Protein AF-A0A523J2K7-F1 (afdb_monomer_lite)

Sequence (59 aa):
MAKEKFKRTKPHVNVGTIGHVDHGKTTLTAAITQRQSQLGLAEFTPFDAIDKAPEERER

Secondary structure (DSSP, 8-state):
-PPPPP---S---------STTSSHHHHHHHHHHHHHHTTSS----HHHH---HHHH--

pLDDT: mean 89.37, std 11.48, range [56.91, 98.31]

Radius of gyration: 14.55 Å; chains: 1; bounding box: 42×23×36 Å

Structure (mmCIF, N/CA/C/O backbone):
data_AF-A0A523J2K7-F1
#
_entry.id   AF-A0A523J2K7-F1
#
loop_
_atom_site.group_PDB
_atom_site.id
_atom_site.type_symbol
_atom_site.label_atom_id
_atom_site.label_alt_id
_atom_site.label_comp_id
_atom_site.label_asym_id
_atom_site.label_entity_id
_atom_site.label_seq_id
_atom_site.pdbx_PDB_ins_code
_atom_site.Cartn_x
_atom_site.Cartn_y
_atom_site.Cartn_z
_atom_site.occupancy
_atom_site.B_iso_or_equiv
_atom_site.auth_seq_id
_atom_site.auth_comp_id
_atom_site.auth_asym_id
_atom_site.auth_atom_id
_atom_site.pdbx_PDB_model_num
ATOM 1 N N . MET A 1 1 ? -25.288 14.301 -5.314 1.00 56.91 1 MET A N 1
ATOM 2 C CA . MET A 1 1 ? -25.311 13.861 -3.901 1.00 56.91 1 MET A CA 1
ATOM 3 C C . MET A 1 1 ? -24.042 14.375 -3.243 1.00 56.91 1 MET A C 1
ATOM 5 O O . MET A 1 1 ? -22.975 14.168 -3.809 1.00 56.91 1 MET A O 1
ATOM 9 N N . ALA A 1 2 ? -24.138 15.135 -2.152 1.00 71.00 2 ALA A N 1
ATOM 10 C CA . ALA A 1 2 ? -22.948 15.666 -1.488 1.00 71.00 2 ALA A CA 1
ATOM 11 C C . ALA A 1 2 ? -22.117 14.497 -0.931 1.00 71.00 2 ALA A C 1
ATOM 13 O O . ALA A 1 2 ? -22.665 13.654 -0.224 1.00 71.00 2 ALA A O 1
ATOM 14 N N . LYS A 1 3 ? -20.824 14.423 -1.280 1.00 78.06 3 LYS A N 1
ATOM 15 C CA . LYS A 1 3 ? -19.895 13.455 -0.675 1.00 78.06 3 LYS A CA 1
ATOM 16 C C . LYS A 1 3 ? -19.943 13.622 0.842 1.00 78.06 3 LYS A C 1
ATOM 18 O O . LYS A 1 3 ? -19.869 14.747 1.338 1.00 78.06 3 LYS A O 1
ATOM 23 N N . GLU A 1 4 ? -20.069 12.513 1.561 1.00 84.19 4 GLU A N 1
ATOM 24 C CA . GLU A 1 4 ? -20.035 12.528 3.018 1.00 84.19 4 GLU A CA 1
ATOM 25 C C . GLU A 1 4 ? -18.724 13.171 3.501 1.00 84.19 4 GLU A C 1
ATOM 27 O O . GLU A 1 4 ? -17.644 12.935 2.950 1.00 84.19 4 GLU A O 1
ATOM 32 N N . LYS A 1 5 ? -18.810 14.038 4.514 1.00 87.06 5 LYS A N 1
ATOM 33 C CA . LYS A 1 5 ? -17.638 14.726 5.056 1.00 87.06 5 LYS A CA 1
ATOM 34 C C . LYS A 1 5 ? -16.789 13.726 5.841 1.00 87.06 5 LYS A C 1
ATOM 36 O O . LYS A 1 5 ? -17.224 13.228 6.877 1.00 87.06 5 LYS A O 1
ATOM 41 N N . PHE A 1 6 ? -15.561 13.483 5.386 1.00 88.62 6 PHE A N 1
ATOM 42 C CA . PHE A 1 6 ? -14.623 12.596 6.075 1.00 88.62 6 PHE A CA 1
ATOM 43 C C . PHE A 1 6 ? -14.370 13.060 7.521 1.00 88.62 6 PHE A C 1
ATOM 45 O O . PHE A 1 6 ? -13.943 14.195 7.760 1.00 88.62 6 PHE A O 1
ATOM 52 N N . LYS A 1 7 ? -14.616 12.175 8.492 1.00 90.56 7 LYS A N 1
ATOM 53 C CA . LYS A 1 7 ? -14.386 12.435 9.920 1.00 90.56 7 LYS A CA 1
ATOM 54 C C . LYS A 1 7 ? -12.964 12.019 10.306 1.00 90.56 7 LYS A C 1
ATOM 56 O O . LYS A 1 7 ? -12.643 10.836 10.346 1.00 90.56 7 LYS A O 1
ATOM 61 N N . ARG A 1 8 ? -12.111 12.995 10.631 1.00 90.94 8 ARG A N 1
ATOM 62 C CA . ARG A 1 8 ? -10.728 12.769 11.086 1.00 90.94 8 ARG A CA 1
ATOM 63 C C . ARG A 1 8 ? -10.698 12.429 12.579 1.00 90.94 8 ARG A C 1
ATOM 65 O O . ARG A 1 8 ? -10.531 13.315 13.407 1.00 90.94 8 ARG A O 1
ATOM 72 N N . THR A 1 9 ? -10.881 11.158 12.922 1.00 94.12 9 THR A N 1
ATOM 73 C CA . THR A 1 9 ? -10.841 10.676 14.319 1.00 94.12 9 THR A CA 1
ATOM 74 C C . THR A 1 9 ? -9.462 10.178 14.759 1.00 94.12 9 THR A C 1
ATOM 76 O O . THR A 1 9 ? -9.266 9.868 15.930 1.00 94.12 9 THR A O 1
ATOM 79 N N . LYS A 1 10 ? -8.503 10.094 13.830 1.00 93.00 10 LYS A N 1
ATOM 80 C CA . LYS A 1 10 ? -7.140 9.598 14.052 1.00 93.00 10 LYS A CA 1
ATOM 81 C C . LYS A 1 10 ? -6.108 10.590 13.497 1.00 93.00 10 LYS A C 1
ATOM 83 O O . LYS A 1 10 ? -6.445 11.334 12.569 1.00 93.00 10 LYS A O 1
ATOM 88 N N . PRO A 1 11 ? -4.862 10.589 14.008 1.00 96.50 11 PRO A N 1
ATOM 89 C CA . PRO A 1 11 ? -3.758 11.309 13.380 1.00 96.50 11 PRO A CA 1
ATOM 90 C C . PRO A 1 11 ? -3.579 10.871 11.923 1.00 96.50 11 PRO A C 1
ATOM 92 O O . PRO A 1 11 ? -3.616 9.680 11.616 1.00 96.50 11 PRO A O 1
ATOM 95 N N . HIS A 1 12 ? -3.394 11.837 11.028 1.00 95.38 12 HIS A N 1
ATOM 96 C CA . HIS A 1 12 ? -3.139 11.589 9.612 1.00 95.38 12 HIS A CA 1
ATOM 97 C C . HIS A 1 12 ? -1.647 11.752 9.325 1.00 95.38 12 HIS A C 1
ATOM 99 O O . HIS A 1 12 ? -1.054 12.748 9.736 1.00 95.38 12 HIS A O 1
ATOM 105 N N . VAL A 1 13 ? -1.059 10.808 8.591 1.00 97.19 13 VAL A N 1
ATOM 106 C CA . VAL A 1 13 ? 0.372 10.801 8.264 1.00 97.19 13 VAL A CA 1
ATOM 107 C C . VAL A 1 13 ? 0.551 10.530 6.773 1.00 97.19 13 VAL A C 1
ATOM 109 O O . VAL A 1 13 ? -0.128 9.671 6.217 1.00 97.19 13 VAL A O 1
ATOM 112 N N . ASN A 1 14 ? 1.474 11.257 6.141 1.00 97.06 14 ASN A N 1
ATOM 113 C CA . ASN A 1 14 ? 1.899 11.005 4.765 1.00 97.06 14 ASN A CA 1
ATOM 114 C C . ASN A 1 14 ? 3.122 10.081 4.778 1.00 97.06 14 ASN A C 1
ATOM 116 O O . ASN A 1 14 ? 4.088 10.361 5.486 1.00 97.06 14 ASN A O 1
ATOM 120 N N . VAL A 1 15 ? 3.088 9.007 3.992 1.00 97.25 15 VAL A N 1
ATOM 121 C CA . VAL A 1 15 ? 4.173 8.020 3.872 1.00 97.25 15 VAL A CA 1
ATOM 122 C C . VAL A 1 15 ? 4.376 7.627 2.408 1.00 97.25 15 VAL A C 1
ATOM 124 O O . VAL A 1 15 ? 3.482 7.827 1.588 1.00 97.25 15 VAL A O 1
ATOM 127 N N . GLY A 1 16 ? 5.536 7.051 2.082 1.00 96.31 16 GLY A N 1
ATOM 128 C CA . GLY A 1 16 ? 5.845 6.542 0.744 1.00 96.31 16 GLY A CA 1
ATOM 129 C C . GLY A 1 16 ? 6.926 5.460 0.768 1.00 96.31 16 GL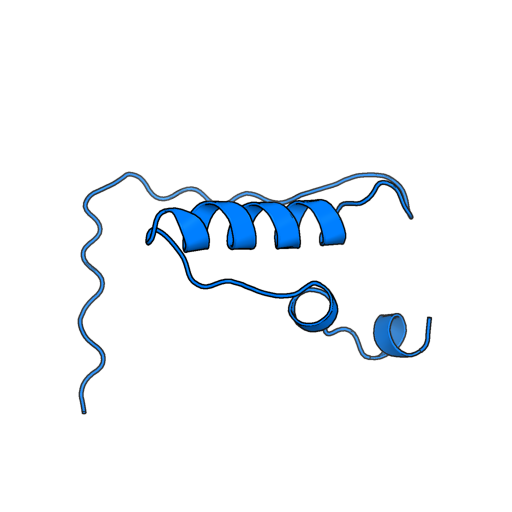Y A C 1
ATOM 130 O O . GLY A 1 16 ? 7.766 5.430 1.666 1.00 96.31 16 GLY A O 1
ATOM 131 N N . THR A 1 17 ? 6.893 4.557 -0.213 1.00 96.38 17 THR A N 1
ATOM 132 C CA . THR A 1 17 ? 7.886 3.486 -0.386 1.00 96.38 17 THR A CA 1
ATOM 133 C C . THR A 1 17 ? 9.024 3.947 -1.299 1.00 96.38 17 THR A C 1
ATOM 135 O O . THR A 1 17 ? 8.770 4.343 -2.435 1.00 96.38 17 THR A O 1
ATOM 138 N N . ILE A 1 18 ? 10.274 3.845 -0.844 1.00 96.19 18 ILE A N 1
ATOM 139 C CA . ILE A 1 18 ? 11.487 4.188 -1.611 1.00 96.19 18 ILE A CA 1
ATOM 140 C C . ILE A 1 18 ? 12.428 2.978 -1.709 1.00 96.19 18 ILE A C 1
ATOM 142 O O . ILE A 1 18 ? 12.336 2.061 -0.897 1.00 96.19 18 ILE A O 1
ATOM 146 N N . GLY A 1 19 ? 13.326 2.956 -2.700 1.00 95.81 19 GLY A N 1
ATOM 147 C CA . GLY A 1 19 ? 14.272 1.850 -2.910 1.00 95.81 19 GLY A CA 1
ATOM 148 C C . GLY A 1 19 ? 14.650 1.613 -4.377 1.00 95.81 19 GLY A C 1
ATOM 149 O O . GLY A 1 19 ? 14.046 2.190 -5.283 1.00 95.81 19 GLY A O 1
ATOM 150 N N . HIS A 1 20 ? 15.635 0.738 -4.605 1.00 96.75 20 HIS A N 1
ATOM 151 C CA . HIS A 1 20 ? 16.163 0.401 -5.937 1.00 96.75 20 HIS A CA 1
ATOM 152 C C . HIS A 1 20 ? 15.093 -0.193 -6.870 1.00 96.75 20 HIS A C 1
ATOM 154 O O . HIS A 1 20 ? 14.043 -0.651 -6.402 1.00 96.75 20 HIS A O 1
ATOM 160 N N . VAL A 1 21 ? 15.327 -0.145 -8.187 1.00 91.88 21 VAL A N 1
ATOM 161 C CA . VAL A 1 21 ? 14.437 -0.754 -9.192 1.00 91.88 21 VAL A CA 1
ATOM 162 C C . VAL A 1 21 ? 14.211 -2.238 -8.868 1.00 91.88 21 VAL A C 1
ATOM 164 O O . VAL A 1 21 ? 15.070 -2.880 -8.274 1.00 91.88 21 VAL A O 1
ATOM 167 N N . ASP A 1 22 ? 13.000 -2.731 -9.121 1.00 90.50 22 ASP A N 1
ATOM 168 C CA . ASP A 1 22 ? 12.567 -4.118 -8.871 1.00 90.50 22 ASP A CA 1
ATOM 169 C C . ASP A 1 22 ? 12.585 -4.621 -7.417 1.00 90.50 22 ASP A C 1
ATOM 171 O O . ASP A 1 22 ? 12.207 -5.754 -7.140 1.00 90.50 22 ASP A O 1
ATOM 175 N N . HIS A 1 23 ? 12.862 -3.760 -6.433 1.00 96.81 23 HIS A N 1
ATOM 176 C CA . HIS A 1 23 ? 12.749 -4.115 -5.008 1.00 96.81 23 HIS A CA 1
ATOM 177 C C . HIS A 1 23 ? 11.298 -4.083 -4.470 1.00 96.81 23 HIS A C 1
ATOM 179 O O . HIS A 1 23 ? 11.074 -3.953 -3.268 1.00 96.81 23 HIS A O 1
ATOM 185 N N . GLY A 1 24 ? 10.288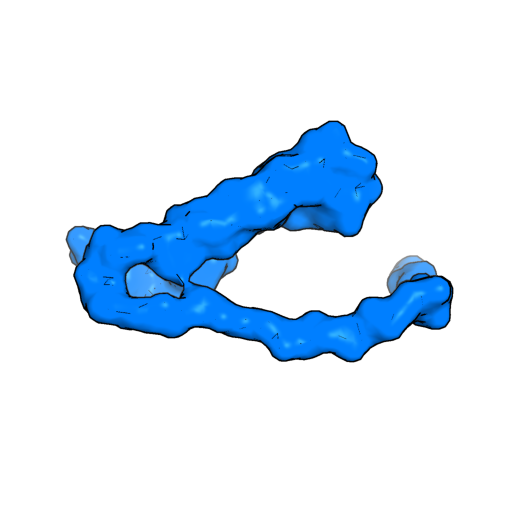 -4.150 -5.344 1.00 95.44 24 GLY A N 1
ATOM 186 C CA . GLY A 1 24 ? 8.899 -4.408 -4.936 1.00 95.44 24 GLY A CA 1
ATOM 187 C C . GLY A 1 24 ? 8.127 -3.249 -4.289 1.00 95.44 24 GLY A C 1
ATOM 188 O O . GLY A 1 24 ? 7.143 -3.494 -3.600 1.00 95.44 24 GLY A O 1
ATOM 189 N N . LYS A 1 25 ? 8.518 -1.987 -4.507 1.00 95.56 25 LYS A N 1
ATOM 190 C CA . LYS A 1 25 ? 7.838 -0.791 -3.949 1.00 95.56 25 LYS A CA 1
ATOM 191 C C . LYS A 1 25 ? 6.338 -0.734 -4.292 1.00 95.56 25 LYS A C 1
ATOM 193 O O . LYS A 1 25 ? 5.493 -0.607 -3.404 1.00 95.56 25 LYS A O 1
ATOM 198 N N . THR A 1 26 ? 6.008 -0.880 -5.575 1.00 94.56 26 THR A N 1
ATOM 199 C CA . THR A 1 26 ? 4.626 -0.862 -6.083 1.00 94.56 26 THR A CA 1
ATOM 200 C C . THR A 1 26 ? 3.842 -2.079 -5.582 1.00 94.56 26 THR A C 1
ATOM 202 O O . THR A 1 26 ? 2.725 -1.935 -5.085 1.00 94.56 26 THR A O 1
ATOM 205 N N . THR A 1 27 ? 4.462 -3.265 -5.586 1.00 95.81 27 THR A N 1
ATOM 206 C CA . THR A 1 27 ? 3.877 -4.505 -5.044 1.00 95.81 27 THR A CA 1
ATOM 207 C C . THR A 1 27 ? 3.546 -4.382 -3.560 1.00 95.81 27 THR A C 1
ATOM 209 O O . THR A 1 27 ? 2.450 -4.752 -3.140 1.00 95.81 27 THR A O 1
ATOM 212 N N . LEU A 1 28 ? 4.457 -3.818 -2.763 1.00 97.75 28 LEU A N 1
ATOM 213 C CA . LEU A 1 28 ? 4.240 -3.586 -1.337 1.00 97.75 28 LEU A CA 1
ATOM 214 C C . LEU A 1 28 ? 3.074 -2.618 -1.107 1.00 97.75 28 LEU A C 1
ATOM 216 O O . LEU A 1 28 ? 2.233 -2.861 -0.244 1.00 97.75 28 LEU A O 1
ATOM 220 N N . THR A 1 29 ? 2.985 -1.557 -1.909 1.00 96.94 29 THR A N 1
ATOM 221 C CA . THR A 1 29 ? 1.878 -0.594 -1.834 1.00 96.94 29 THR A CA 1
ATOM 222 C C . THR A 1 29 ? 0.532 -1.268 -2.132 1.00 96.94 29 THR A C 1
ATOM 224 O O . THR A 1 29 ? -0.415 -1.105 -1.360 1.00 96.94 29 THR A O 1
ATOM 227 N N . ALA A 1 30 ? 0.454 -2.103 -3.175 1.00 97.19 30 ALA A N 1
ATOM 228 C CA . ALA A 1 30 ? -0.748 -2.880 -3.490 1.00 97.19 30 ALA A CA 1
ATOM 229 C C . ALA A 1 30 ? -1.139 -3.817 -2.334 1.00 97.19 30 ALA A C 1
ATOM 231 O O . ALA A 1 30 ? -2.293 -3.827 -1.901 1.00 97.19 30 ALA A O 1
ATOM 232 N N . ALA A 1 31 ? -0.169 -4.548 -1.775 1.00 98.00 31 ALA A N 1
ATOM 233 C CA . ALA A 1 31 ? -0.389 -5.477 -0.668 1.00 98.00 31 ALA A CA 1
ATOM 234 C C . ALA A 1 31 ? -0.903 -4.780 0.605 1.00 98.00 31 ALA A C 1
ATOM 236 O O . ALA A 1 31 ? -1.796 -5.305 1.273 1.00 98.00 31 ALA A O 1
ATOM 237 N N . ILE A 1 32 ? -0.398 -3.580 0.922 1.00 98.12 32 ILE A N 1
ATOM 238 C CA . ILE A 1 32 ? -0.893 -2.776 2.051 1.00 98.12 32 ILE A CA 1
ATOM 239 C C . ILE A 1 32 ? -2.382 -2.459 1.863 1.00 98.12 32 ILE A C 1
ATOM 241 O O . ILE A 1 32 ? -3.174 -2.695 2.777 1.00 98.12 32 ILE A O 1
ATOM 245 N N . THR A 1 33 ? -2.790 -1.977 0.683 1.00 97.75 33 THR A N 1
ATOM 246 C CA . THR A 1 33 ? -4.209 -1.661 0.429 1.00 97.75 33 THR A CA 1
ATOM 247 C C . THR A 1 33 ? -5.092 -2.912 0.458 1.00 97.75 33 THR A C 1
ATOM 249 O O . THR A 1 33 ? -6.179 -2.873 1.031 1.00 97.75 33 THR A O 1
ATOM 252 N N . GLN A 1 34 ? -4.607 -4.046 -0.065 1.00 98.19 34 GLN A N 1
ATOM 253 C CA . GLN A 1 34 ? -5.327 -5.323 -0.041 1.00 98.19 34 GLN A CA 1
ATOM 254 C C . GLN A 1 34 ? -5.540 -5.823 1.388 1.00 98.19 34 GLN A C 1
ATOM 256 O O . GLN A 1 34 ? -6.636 -6.250 1.750 1.00 98.19 34 GLN A O 1
ATOM 261 N N . ARG A 1 35 ? -4.506 -5.764 2.234 1.00 98.31 35 ARG A N 1
ATOM 262 C CA . ARG A 1 35 ? -4.632 -6.217 3.619 1.00 98.31 35 ARG A CA 1
ATOM 263 C C . ARG A 1 35 ? -5.599 -5.338 4.408 1.00 98.31 35 ARG A C 1
ATOM 265 O O . ARG A 1 35 ? -6.402 -5.854 5.180 1.00 98.31 35 ARG A O 1
ATOM 272 N N . GLN A 1 36 ? -5.543 -4.025 4.204 1.00 98.06 36 GLN A N 1
ATOM 273 C CA . GLN A 1 36 ? -6.425 -3.084 4.890 1.00 98.06 36 GLN A CA 1
ATOM 274 C C . GLN A 1 36 ? -7.877 -3.191 4.408 1.00 98.06 36 GLN A C 1
ATOM 276 O O . GLN A 1 36 ? -8.790 -3.033 5.220 1.00 98.06 36 GLN A O 1
ATOM 281 N N . SER A 1 37 ? -8.115 -3.518 3.134 1.00 97.88 37 SER A N 1
ATOM 282 C CA . SER A 1 37 ? -9.470 -3.739 2.619 1.00 97.88 37 SER A CA 1
ATOM 283 C C . SER A 1 37 ? -10.116 -5.007 3.173 1.00 97.88 37 SER A C 1
ATOM 285 O O . SER A 1 37 ? -11.291 -4.978 3.530 1.00 97.88 37 SER A O 1
ATOM 287 N N . GLN A 1 38 ? -9.344 -6.081 3.377 1.00 97.94 38 GLN A N 1
ATOM 288 C CA . GLN A 1 38 ? -9.814 -7.289 4.073 1.00 97.94 38 GLN A CA 1
ATOM 289 C C . GLN A 1 38 ? -10.269 -7.010 5.514 1.00 97.94 38 GLN A C 1
ATOM 291 O O . GLN A 1 38 ? -11.085 -7.749 6.057 1.00 97.94 38 GLN A O 1
ATOM 296 N N . LEU A 1 39 ? -9.742 -5.952 6.137 1.00 97.56 39 LEU A N 1
ATOM 297 C CA . LEU A 1 39 ? -10.147 -5.490 7.467 1.00 97.56 39 LEU A CA 1
ATOM 298 C C . LEU A 1 39 ? -11.283 -4.450 7.421 1.00 97.56 39 LEU A C 1
ATOM 300 O O . LEU A 1 39 ? -11.689 -3.955 8.469 1.00 97.56 39 LEU A O 1
ATOM 304 N N . GLY A 1 40 ? -11.772 -4.080 6.232 1.00 96.06 40 GLY A N 1
ATOM 305 C CA . GLY A 1 40 ? -12.773 -3.026 6.047 1.00 96.06 40 GLY A CA 1
ATOM 306 C C . GLY A 1 40 ? -12.256 -1.614 6.348 1.00 96.06 40 GLY A C 1
ATOM 307 O O . GLY A 1 40 ? -13.046 -0.718 6.633 1.00 96.06 40 GLY A O 1
ATOM 308 N N . LEU A 1 41 ? -10.933 -1.408 6.332 1.00 94.00 41 LEU A N 1
ATOM 309 C CA . LEU A 1 41 ? -10.290 -0.144 6.713 1.00 94.00 41 LEU A CA 1
ATOM 310 C C . LEU A 1 41 ? -9.864 0.721 5.519 1.00 94.00 41 LEU A C 1
ATOM 312 O O . LEU A 1 41 ? -9.519 1.886 5.718 1.00 94.00 41 LEU A O 1
ATOM 316 N N . ALA A 1 42 ? -9.840 0.163 4.308 1.00 95.25 42 ALA A N 1
ATOM 317 C CA . ALA A 1 42 ? -9.436 0.860 3.091 1.00 95.25 42 ALA A CA 1
ATOM 318 C C . ALA A 1 42 ? -10.092 0.247 1.847 1.00 95.25 42 ALA A C 1
ATOM 320 O O . ALA A 1 42 ? -10.584 -0.879 1.877 1.00 95.25 42 ALA A O 1
ATOM 321 N N . GLU A 1 43 ? -10.042 0.975 0.737 1.00 96.12 43 GLU A N 1
ATOM 322 C CA . GLU A 1 43 ? -10.315 0.423 -0.588 1.00 96.12 43 GLU A CA 1
ATOM 323 C C . GLU A 1 43 ? -9.040 -0.227 -1.141 1.00 96.12 43 GLU A C 1
ATOM 325 O O . GLU A 1 43 ? -7.930 0.263 -0.920 1.00 96.12 43 GLU A O 1
ATOM 330 N N . PHE A 1 44 ? -9.194 -1.356 -1.832 1.00 97.19 44 PHE A N 1
ATOM 331 C CA . PHE A 1 44 ? -8.075 -2.031 -2.483 1.00 97.19 44 PHE A CA 1
ATOM 332 C C . PHE A 1 44 ? -7.676 -1.293 -3.763 1.00 97.19 44 PHE A C 1
ATOM 334 O O . PHE A 1 44 ? -8.533 -1.005 -4.599 1.00 97.19 44 PHE A O 1
ATOM 341 N N . THR A 1 45 ? -6.374 -1.075 -3.944 1.00 96.25 45 THR A N 1
ATOM 342 C CA . THR A 1 45 ? -5.799 -0.535 -5.177 1.00 96.25 45 THR A CA 1
ATOM 343 C C . THR A 1 45 ? -4.850 -1.574 -5.780 1.00 96.25 45 THR A C 1
ATOM 345 O O . THR A 1 45 ? -3.820 -1.876 -5.167 1.00 96.25 45 THR A O 1
ATOM 348 N N . PRO A 1 46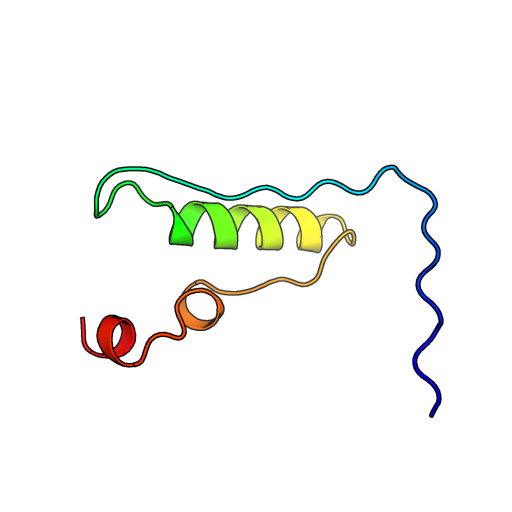 ? -5.164 -2.142 -6.959 1.00 94.62 46 PRO A N 1
ATOM 349 C CA . PRO A 1 46 ? -4.297 -3.119 -7.606 1.00 94.62 46 PRO A CA 1
ATOM 350 C C . PRO A 1 46 ? -3.021 -2.469 -8.165 1.00 94.62 46 PRO A C 1
ATOM 352 O O . PRO A 1 46 ? -2.932 -1.250 -8.310 1.00 94.62 46 PRO A O 1
ATOM 355 N N . PHE A 1 47 ? -2.010 -3.298 -8.440 1.00 91.12 47 PHE A N 1
ATOM 356 C CA . PHE A 1 47 ? -0.664 -2.878 -8.857 1.00 91.12 47 PHE A CA 1
ATOM 357 C C . PHE A 1 47 ? -0.675 -1.940 -10.078 1.00 91.12 47 PHE A C 1
ATOM 359 O O . PHE A 1 47 ? -0.080 -0.864 -10.045 1.00 91.12 47 PHE A O 1
ATOM 366 N N . ASP A 1 48 ? -1.428 -2.311 -11.109 1.00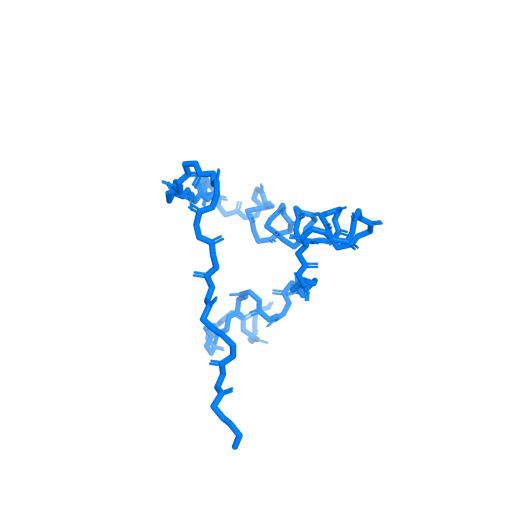 89.75 48 ASP A N 1
ATOM 367 C CA . ASP A 1 48 ? -1.639 -1.577 -12.365 1.00 89.75 48 ASP A CA 1
ATOM 368 C C . ASP A 1 48 ? -2.359 -0.228 -12.180 1.00 89.75 48 ASP A C 1
ATOM 370 O O . ASP A 1 48 ? -2.265 0.673 -13.016 1.00 89.75 48 ASP A O 1
ATOM 374 N N . ALA A 1 49 ? -3.076 -0.064 -11.067 1.00 90.31 49 ALA A N 1
ATOM 375 C CA . ALA A 1 49 ? -3.718 1.188 -10.693 1.00 90.31 49 ALA A CA 1
ATOM 376 C C . ALA A 1 49 ? -2.835 2.086 -9.810 1.00 90.31 49 ALA A C 1
ATOM 378 O O . ALA A 1 49 ? -3.212 3.238 -9.582 1.00 90.31 49 ALA A O 1
ATOM 379 N N . ILE A 1 50 ? -1.696 1.602 -9.310 1.00 88.00 50 ILE A N 1
ATOM 380 C CA . ILE A 1 50 ? -0.720 2.413 -8.563 1.00 88.00 50 ILE A CA 1
ATOM 381 C C . ILE A 1 50 ? 0.282 3.024 -9.537 1.00 88.00 50 ILE A C 1
ATOM 383 O O . ILE A 1 50 ? 0.564 4.220 -9.453 1.00 88.00 50 ILE A O 1
ATOM 387 N N . ASP A 1 51 ? 0.751 2.225 -10.493 1.00 74.69 51 ASP A N 1
ATOM 388 C CA . ASP A 1 51 ? 1.704 2.657 -11.507 1.00 74.69 51 ASP A CA 1
ATOM 389 C C . ASP A 1 51 ? 0.990 3.115 -12.786 1.00 74.69 51 ASP A C 1
ATOM 391 O O . ASP A 1 51 ? 0.753 2.359 -13.726 1.00 74.69 51 ASP A O 1
ATOM 395 N N . LYS A 1 52 ? 0.527 4.371 -12.784 1.00 71.56 52 LYS A N 1
ATOM 396 C CA . LYS A 1 52 ? -0.255 4.945 -13.897 1.00 71.56 52 LYS A CA 1
ATOM 397 C C . LYS A 1 52 ? 0.596 5.685 -14.927 1.00 71.56 52 LYS A C 1
ATOM 399 O O . LYS A 1 52 ? 0.019 6.290 -15.835 1.00 71.56 52 LYS A O 1
ATOM 404 N N . ALA A 1 53 ? 1.919 5.699 -14.776 1.00 72.25 53 ALA A N 1
ATOM 405 C CA . ALA A 1 53 ? 2.783 6.351 -15.747 1.00 72.25 53 ALA A CA 1
ATOM 406 C C . ALA A 1 53 ? 2.638 5.636 -17.105 1.00 72.25 53 ALA A C 1
ATOM 408 O O . ALA A 1 53 ? 2.705 4.407 -17.140 1.00 72.25 53 ALA A O 1
ATOM 409 N N . PRO A 1 54 ? 2.428 6.365 -18.220 1.00 68.06 54 PRO A N 1
ATOM 410 C CA . PRO A 1 54 ? 2.355 5.757 -19.550 1.00 68.06 54 PRO A CA 1
ATOM 411 C C . PRO A 1 54 ? 3.570 4.869 -19.848 1.00 68.06 54 PRO A C 1
ATOM 413 O O . PRO A 1 54 ? 3.421 3.805 -20.433 1.00 68.06 54 PRO A O 1
ATOM 416 N N . GLU A 1 55 ? 4.739 5.284 -19.358 1.00 68.75 55 GLU A N 1
ATOM 417 C CA . GLU A 1 55 ? 6.038 4.635 -19.551 1.00 68.75 55 GLU A CA 1
ATOM 418 C C . GLU A 1 55 ? 6.161 3.278 -18.832 1.00 68.75 55 GLU A C 1
ATOM 420 O O . GLU A 1 55 ? 6.836 2.3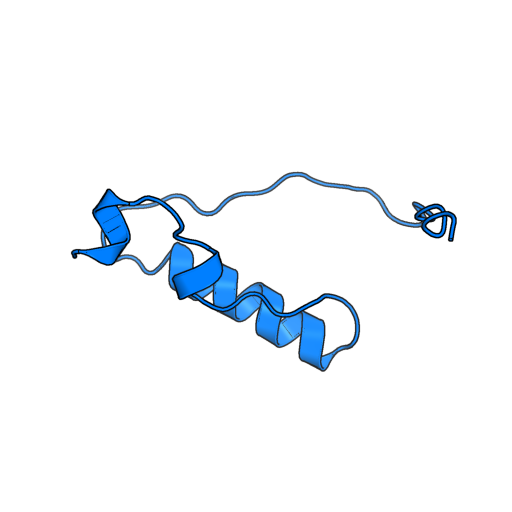84 -19.327 1.00 68.75 55 GLU A O 1
ATOM 425 N N . GLU A 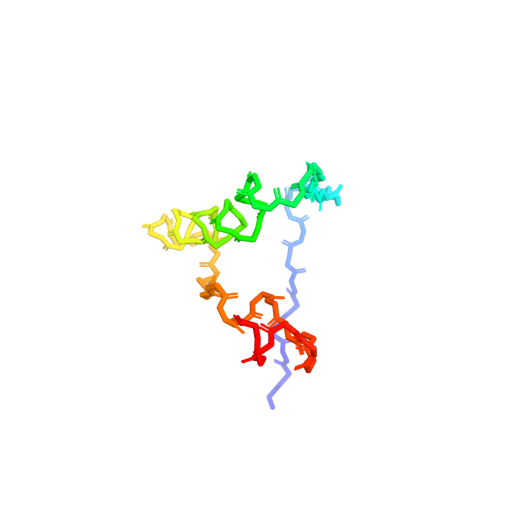1 56 ? 5.484 3.087 -17.694 1.00 65.88 56 GLU A N 1
ATOM 426 C CA . GLU A 1 56 ? 5.535 1.830 -16.921 1.00 65.88 56 GLU A CA 1
ATOM 427 C C . GLU A 1 56 ? 4.482 0.808 -17.398 1.00 65.88 56 GLU A C 1
ATOM 429 O O . GLU A 1 56 ? 4.562 -0.366 -17.058 1.00 65.88 56 GLU A O 1
ATOM 434 N N . ARG A 1 57 ? 3.504 1.212 -18.229 1.00 62.59 57 ARG A N 1
ATOM 435 C CA . ARG A 1 57 ? 2.525 0.286 -18.843 1.00 62.59 57 ARG A CA 1
ATOM 436 C C . ARG A 1 57 ? 3.086 -0.516 -20.014 1.00 62.59 57 ARG A C 1
ATOM 438 O O . ARG A 1 57 ? 2.516 -1.545 -20.366 1.00 62.59 57 ARG A O 1
ATOM 445 N N . GLU A 1 58 ? 4.132 -0.001 -20.651 1.00 62.97 58 GLU A N 1
ATOM 446 C CA . GLU A 1 58 ? 4.796 -0.612 -21.809 1.00 62.97 58 GLU A CA 1
ATOM 447 C C . GLU A 1 58 ? 6.003 -1.477 -21.410 1.00 62.97 58 GLU A C 1
ATOM 449 O O . GLU A 1 58 ? 6.644 -2.077 -22.274 1.00 62.97 58 GLU A O 1
ATOM 454 N N . ARG A 1 59 ? 6.313 -1.516 -20.111 1.00 63.91 59 ARG A N 1
ATOM 455 C CA . ARG A 1 59 ? 7.456 -2.202 -19.515 1.00 63.91 59 ARG A CA 1
ATOM 456 C C . ARG A 1 59 ? 7.124 -3.642 -19.129 1.00 63.91 59 ARG A C 1
ATOM 458 O O . ARG A 1 59 ? 8.030 -4.490 -19.292 1.00 63.91 59 ARG A O 1
#

Foldseek 3Di:
DDDPDDDCPDDDDDDADDDDPPPCRLVVVQVVQVVCVVVVNHHGAHSCRSPVPPVVVVD